Protein AF-A0A397PJ15-F1 (afdb_monomer_lite)

Foldseek 3Di:
DDDPPPPVVVLQVVQVVVCVVVVVVQVVVCVLVPPPPRQFDDKDKDWDDVPPDDDPDSRPTDIDMKIFGNDPDPVRTPDID

Secondary structure (DSSP, 8-state):
------TTTTTHHHHHHHHHHHHHHHHHHHGGG-STT-SEEEEEEE---TTSSTT--TT----EEEEEES-SSTTT-SEE-

Radius of gyration: 17.95 Å; chains: 1; bounding box: 55×24×41 Å

Sequence (81 aa):
MMATTNPHVDLVRPSRDGDQFHYAWAARRTLAMLPPDAALVGVSIEGVTPGEGEQVSAGLDAIDVAEYVGSTDLASAARVT

pLDDT: mean 75.15, std 20.76, range [39.25, 98.0]

Structure (mmCIF, N/CA/C/O backbone):
data_AF-A0A397PJ15-F1
#
_entry.id   AF-A0A397PJ15-F1
#
loop_
_atom_site.group_PDB
_atom_site.id
_atom_site.type_symbol
_atom_site.label_atom_id
_atom_site.label_alt_id
_atom_site.label_comp_id
_atom_site.label_asym_id
_atom_site.label_entity_id
_atom_site.label_seq_id
_atom_site.pdbx_PDB_ins_code
_atom_site.Cartn_x
_atom_site.Cartn_y
_atom_site.Cartn_z
_atom_site.occupancy
_atom_site.B_iso_or_equiv
_atom_site.auth_seq_id
_atom_site.auth_comp_id
_atom_site.auth_asym_id
_atom_site.auth_atom_id
_atom_site.pdbx_PDB_model_num
ATOM 1 N N . MET A 1 1 ? 42.690 5.883 -26.557 1.00 39.25 1 MET A N 1
ATOM 2 C CA . MET A 1 1 ? 42.087 5.508 -25.262 1.00 39.25 1 MET A CA 1
ATOM 3 C C . MET A 1 1 ? 40.589 5.362 -25.498 1.00 39.25 1 MET A C 1
ATOM 5 O O . MET A 1 1 ? 39.892 6.363 -25.533 1.00 39.25 1 MET A O 1
ATOM 9 N N . MET A 1 2 ? 40.126 4.157 -25.842 1.00 41.69 2 MET A N 1
ATOM 10 C CA . MET A 1 2 ? 38.712 3.881 -26.134 1.00 41.69 2 MET A CA 1
ATOM 11 C C . MET A 1 2 ? 38.076 3.336 -24.857 1.00 41.69 2 MET A C 1
ATOM 13 O O . MET A 1 2 ? 38.518 2.304 -24.355 1.00 41.69 2 MET A O 1
ATOM 17 N N . ALA A 1 3 ? 37.099 4.056 -24.309 1.00 47.47 3 ALA A N 1
ATOM 18 C CA . ALA A 1 3 ? 36.299 3.572 -23.196 1.00 47.47 3 ALA A CA 1
ATOM 19 C C . ALA A 1 3 ? 35.453 2.394 -23.693 1.00 47.47 3 ALA A C 1
ATOM 21 O O . ALA A 1 3 ? 34.614 2.554 -24.575 1.00 47.47 3 ALA A O 1
ATOM 22 N N . THR A 1 4 ? 35.697 1.209 -23.148 1.00 46.00 4 THR A N 1
ATOM 23 C CA . THR A 1 4 ? 34.815 0.055 -23.291 1.00 46.00 4 THR A CA 1
ATOM 24 C C . THR A 1 4 ? 33.523 0.355 -22.537 1.00 46.00 4 THR A C 1
ATOM 26 O O . THR A 1 4 ? 33.419 0.133 -21.331 1.00 46.00 4 THR A O 1
ATOM 29 N N . THR A 1 5 ? 32.531 0.909 -23.230 1.00 49.47 5 THR A N 1
ATOM 30 C CA . THR A 1 5 ? 31.161 0.964 -22.726 1.00 49.47 5 THR A CA 1
ATOM 31 C C . THR A 1 5 ? 30.655 -0.469 -22.644 1.00 49.47 5 THR A C 1
ATOM 33 O O . THR A 1 5 ? 30.416 -1.129 -23.650 1.00 49.47 5 THR A O 1
ATOM 36 N N . ASN A 1 6 ? 30.575 -0.997 -21.424 1.00 52.00 6 ASN A N 1
ATOM 37 C CA . ASN A 1 6 ? 29.961 -2.290 -21.172 1.00 52.00 6 ASN A CA 1
ATOM 38 C C . ASN A 1 6 ? 28.486 -2.197 -21.628 1.00 52.00 6 ASN A C 1
ATOM 40 O O . ASN A 1 6 ? 27.735 -1.423 -21.030 1.00 52.00 6 ASN A O 1
ATOM 44 N N . PRO A 1 7 ? 28.055 -2.929 -22.674 1.00 51.69 7 PRO A N 1
ATOM 45 C CA . PRO A 1 7 ? 26.730 -2.766 -23.287 1.00 51.69 7 PRO A CA 1
ATOM 46 C C . PRO A 1 7 ? 25.581 -3.110 -22.329 1.00 51.69 7 PRO A C 1
ATOM 48 O O . PRO A 1 7 ? 24.426 -2.807 -22.601 1.00 51.69 7 PRO A O 1
ATOM 51 N N . HIS A 1 8 ? 25.894 -3.715 -21.183 1.00 52.44 8 HIS A N 1
ATOM 52 C CA . HIS A 1 8 ? 24.924 -4.044 -20.152 1.00 52.44 8 HIS A CA 1
ATOM 53 C C . HIS A 1 8 ? 24.543 -2.854 -19.252 1.00 52.44 8 HIS A C 1
ATOM 55 O O . HIS A 1 8 ? 23.488 -2.873 -18.630 1.00 52.44 8 HIS A O 1
ATOM 61 N N . VAL A 1 9 ? 25.371 -1.803 -19.168 1.00 48.97 9 VAL A N 1
ATOM 62 C CA . VAL A 1 9 ? 25.123 -0.673 -18.242 1.00 48.97 9 VAL A CA 1
ATOM 63 C C . VAL A 1 9 ? 24.095 0.323 -18.779 1.00 48.97 9 VAL A C 1
ATOM 65 O O . VAL A 1 9 ? 23.597 1.154 -18.020 1.00 48.97 9 VAL A O 1
ATOM 68 N N . ASP A 1 10 ? 23.803 0.247 -20.077 1.00 54.19 10 ASP A N 1
ATOM 69 C CA . ASP A 1 10 ? 23.005 1.234 -20.811 1.00 54.19 10 ASP A CA 1
ATOM 70 C C . ASP A 1 10 ? 21.518 0.845 -20.921 1.00 54.19 10 ASP A C 1
ATOM 72 O O . ASP A 1 10 ? 20.661 1.692 -21.135 1.00 54.19 10 ASP A O 1
ATOM 76 N N . LEU A 1 11 ? 21.183 -0.430 -20.687 1.00 48.88 11 LEU A N 1
ATOM 77 C CA . LEU A 1 11 ? 19.797 -0.926 -20.713 1.00 48.88 11 LEU A CA 1
ATOM 78 C C . LEU A 1 11 ? 19.095 -0.836 -19.349 1.00 48.88 11 LEU A C 1
ATOM 80 O O . LEU A 1 11 ? 17.874 -0.817 -19.278 1.00 48.88 11 LEU A O 1
ATOM 84 N N . VAL A 1 12 ? 19.859 -0.758 -18.255 1.00 49.00 12 VAL A N 1
ATOM 85 C CA . VAL A 1 12 ? 19.315 -0.785 -16.883 1.00 49.00 12 VAL A CA 1
ATOM 86 C C . VAL A 1 12 ? 18.841 0.598 -16.422 1.00 49.00 12 VAL A C 1
ATOM 88 O O . VAL A 1 12 ? 17.946 0.708 -15.587 1.00 49.00 12 VAL A O 1
ATOM 91 N N . ARG A 1 13 ? 19.436 1.678 -16.948 1.00 46.19 13 ARG A N 1
ATOM 92 C CA . ARG A 1 13 ? 19.123 3.051 -16.516 1.00 46.19 13 ARG A CA 1
ATOM 93 C C . ARG A 1 13 ? 17.723 3.521 -16.938 1.00 46.19 13 ARG A C 1
ATOM 95 O O . ARG A 1 13 ? 17.032 4.028 -16.064 1.00 46.19 13 ARG A O 1
ATOM 102 N N . PRO A 1 14 ? 17.264 3.317 -18.189 1.00 48.75 14 PRO A N 1
ATOM 103 C CA . PRO A 1 14 ? 15.911 3.713 -18.587 1.00 48.75 14 PRO A CA 1
ATOM 104 C C . PRO A 1 14 ? 14.819 2.867 -17.914 1.00 48.75 14 PRO A C 1
ATOM 106 O O . PRO A 1 14 ? 13.732 3.370 -17.655 1.00 48.75 14 PRO A O 1
ATOM 109 N N . SER A 1 15 ? 15.127 1.601 -17.600 1.00 53.84 15 SER A N 1
ATOM 110 C CA . SER A 1 15 ? 14.215 0.636 -16.963 1.00 53.84 15 SER A CA 1
ATOM 111 C C . SER A 1 15 ? 13.773 1.083 -15.564 1.00 53.84 15 SER A C 1
ATOM 113 O O . SER A 1 15 ? 12.593 1.093 -15.236 1.00 53.84 15 SER A O 1
ATOM 115 N N . ARG A 1 16 ? 14.722 1.573 -14.753 1.00 53.78 16 ARG A N 1
ATOM 116 C CA . ARG A 1 16 ? 14.471 1.958 -13.352 1.00 53.78 16 ARG A CA 1
ATOM 117 C C . ARG A 1 16 ? 13.723 3.281 -13.181 1.00 53.78 16 ARG A C 1
ATOM 119 O O . ARG A 1 16 ? 13.241 3.550 -12.080 1.00 53.78 16 ARG A O 1
ATOM 126 N N . ASP A 1 17 ? 13.659 4.127 -14.208 1.00 56.28 17 ASP A N 1
ATOM 127 C CA . ASP A 1 17 ? 12.951 5.411 -14.119 1.00 56.28 17 ASP A CA 1
ATOM 128 C C . ASP A 1 17 ? 11.421 5.225 -14.132 1.00 56.28 17 ASP A C 1
ATOM 130 O O . ASP A 1 17 ? 10.708 6.033 -13.535 1.00 56.28 17 ASP A O 1
ATOM 134 N N . GLY A 1 18 ? 10.908 4.132 -14.716 1.00 60.53 18 GLY A N 1
ATOM 135 C CA . GLY A 1 18 ? 9.483 3.771 -14.648 1.00 60.53 18 GLY A CA 1
ATOM 136 C C . GLY A 1 18 ? 9.026 3.322 -13.251 1.00 60.53 18 GLY A C 1
ATOM 137 O O . GLY A 1 18 ? 7.919 3.646 -12.809 1.00 60.53 18 GLY A O 1
ATOM 138 N N . ASP A 1 19 ? 9.905 2.652 -12.506 1.00 67.44 19 ASP A N 1
ATOM 139 C CA . ASP A 1 19 ? 9.587 2.054 -11.202 1.00 67.44 19 ASP A CA 1
ATOM 140 C C . ASP A 1 19 ? 9.561 3.060 -10.052 1.00 67.44 19 ASP A C 1
ATOM 142 O O . ASP A 1 19 ? 8.833 2.891 -9.072 1.00 67.44 19 ASP A O 1
ATOM 146 N N . GLN A 1 20 ? 10.355 4.131 -10.146 1.00 72.12 20 GLN A N 1
ATOM 147 C CA . GLN A 1 20 ? 10.442 5.140 -9.085 1.00 72.12 20 GLN A CA 1
ATOM 148 C C . GLN A 1 20 ? 9.079 5.760 -8.774 1.00 72.12 20 GLN A C 1
ATOM 150 O O . GLN A 1 20 ? 8.784 6.047 -7.611 1.00 72.12 20 GLN A O 1
ATOM 155 N N . PHE A 1 21 ? 8.235 5.926 -9.797 1.00 74.56 21 PHE A N 1
ATOM 156 C CA . PHE A 1 21 ? 6.858 6.363 -9.612 1.00 74.56 21 PHE A CA 1
ATOM 157 C C . PHE A 1 21 ? 6.054 5.360 -8.777 1.00 74.56 21 PHE A C 1
ATOM 159 O O . PHE A 1 21 ? 5.419 5.771 -7.807 1.00 74.56 21 PHE A O 1
ATOM 166 N N . HIS A 1 22 ? 6.119 4.066 -9.100 1.00 76.69 22 HIS A N 1
ATOM 167 C CA . HIS A 1 22 ? 5.379 3.012 -8.401 1.00 76.69 22 HIS A CA 1
ATOM 168 C C . HIS A 1 22 ? 5.819 2.894 -6.938 1.00 76.69 22 HIS A C 1
ATOM 170 O O . HIS A 1 22 ? 4.973 2.867 -6.044 1.00 76.69 22 HIS A O 1
ATOM 176 N N . TYR A 1 23 ? 7.125 2.963 -6.659 1.00 78.25 23 TYR A N 1
ATOM 177 C CA . TYR A 1 23 ? 7.637 2.969 -5.286 1.00 78.25 23 TYR A CA 1
ATOM 178 C C . TYR A 1 23 ? 7.222 4.216 -4.504 1.00 78.25 23 TYR A C 1
ATOM 180 O O . TYR A 1 23 ? 6.792 4.115 -3.354 1.00 78.25 23 TYR A O 1
ATOM 188 N N . ALA A 1 24 ? 7.329 5.402 -5.110 1.00 85.50 24 ALA A N 1
ATOM 189 C CA . ALA A 1 24 ? 6.932 6.645 -4.458 1.00 85.50 24 ALA A CA 1
ATOM 190 C C . ALA A 1 24 ? 5.415 6.707 -4.227 1.00 85.50 24 ALA A C 1
ATOM 192 O O . ALA A 1 24 ? 4.966 7.221 -3.201 1.00 85.50 24 ALA A O 1
ATOM 193 N N . TRP A 1 25 ? 4.620 6.180 -5.159 1.00 87.00 25 TRP A N 1
ATOM 194 C CA . TRP A 1 25 ? 3.178 6.051 -5.012 1.00 87.00 25 TRP A CA 1
ATOM 195 C C . TRP A 1 25 ? 2.835 5.080 -3.881 1.00 87.00 25 TRP A C 1
ATOM 197 O O . TRP A 1 25 ? 2.151 5.490 -2.944 1.00 87.00 25 TRP A O 1
ATOM 207 N N . ALA A 1 26 ? 3.390 3.864 -3.888 1.00 89.88 26 ALA A N 1
ATOM 208 C CA . ALA A 1 26 ? 3.175 2.868 -2.840 1.00 89.88 26 ALA A CA 1
ATOM 209 C C . ALA A 1 26 ? 3.546 3.421 -1.455 1.00 89.88 26 ALA A C 1
ATOM 211 O O . ALA A 1 26 ? 2.744 3.361 -0.525 1.00 89.88 26 ALA A O 1
ATOM 212 N N . ALA A 1 27 ? 4.708 4.072 -1.331 1.00 91.88 27 ALA A N 1
ATOM 213 C CA . ALA A 1 27 ? 5.148 4.705 -0.088 1.00 91.88 27 ALA A CA 1
ATOM 214 C C . ALA A 1 27 ? 4.203 5.819 0.396 1.00 91.88 27 ALA A C 1
ATOM 216 O O . ALA A 1 27 ? 4.048 6.024 1.596 1.00 91.88 27 ALA A O 1
ATOM 217 N N . ARG A 1 28 ? 3.546 6.554 -0.509 1.00 93.94 28 ARG A N 1
ATOM 218 C CA . ARG A 1 28 ? 2.522 7.537 -0.117 1.00 93.94 28 ARG A CA 1
ATOM 219 C C . ARG A 1 28 ? 1.245 6.862 0.366 1.00 93.94 28 ARG A C 1
ATOM 221 O O . ARG A 1 28 ? 0.607 7.386 1.275 1.00 93.94 28 ARG A O 1
ATOM 228 N N . ARG A 1 29 ? 0.863 5.725 -0.220 1.00 94.00 29 ARG A N 1
ATOM 229 C CA . ARG A 1 29 ? -0.333 4.977 0.192 1.00 94.00 29 ARG A CA 1
ATOM 230 C C . ARG A 1 29 ? -0.188 4.385 1.592 1.00 94.00 29 ARG A C 1
ATOM 232 O O . ARG A 1 29 ? -1.141 4.462 2.364 1.00 94.00 29 ARG A O 1
ATOM 239 N N . THR A 1 30 ? 1.006 3.930 1.983 1.00 95.56 30 THR A N 1
ATOM 240 C CA . THR A 1 30 ? 1.238 3.397 3.342 1.00 95.56 30 THR A CA 1
ATOM 241 C C . THR A 1 30 ? 1.010 4.426 4.453 1.00 95.56 30 THR A C 1
ATOM 243 O O . THR A 1 30 ? 0.691 4.045 5.576 1.00 95.56 30 THR A O 1
ATOM 246 N N . LEU A 1 31 ? 1.072 5.733 4.167 1.00 96.94 31 LEU A N 1
ATOM 247 C CA . LEU A 1 31 ? 0.742 6.771 5.152 1.00 96.94 31 LEU A CA 1
ATOM 248 C C . LEU A 1 31 ? -0.713 6.687 5.637 1.00 96.94 31 LEU A C 1
ATOM 250 O O . LEU A 1 31 ? -1.003 7.076 6.767 1.00 96.94 31 LEU A O 1
ATOM 254 N N . ALA A 1 32 ? -1.625 6.146 4.822 1.00 96.31 32 ALA A N 1
ATOM 255 C CA . ALA A 1 32 ? -3.017 5.933 5.215 1.00 96.31 32 ALA A CA 1
ATOM 256 C C . ALA A 1 32 ? -3.190 4.823 6.272 1.00 96.31 32 ALA A C 1
ATOM 258 O O . ALA A 1 32 ? -4.281 4.688 6.817 1.00 96.31 32 ALA A O 1
ATOM 259 N N . MET A 1 33 ? -2.130 4.070 6.589 1.00 96.81 33 MET A N 1
ATOM 260 C CA . MET A 1 33 ? -2.102 3.067 7.663 1.00 96.81 33 MET A CA 1
ATOM 261 C C . MET A 1 33 ? -1.750 3.665 9.036 1.00 96.81 33 MET A C 1
ATOM 263 O O . MET A 1 33 ? -1.829 2.969 10.041 1.00 96.81 33 MET A O 1
ATOM 267 N N . LEU A 1 34 ? -1.304 4.927 9.096 1.00 97.44 34 LEU A N 1
ATOM 268 C CA . LEU A 1 34 ? -0.834 5.557 10.339 1.00 97.44 34 LEU A CA 1
ATOM 269 C C . LEU A 1 34 ? -1.932 5.873 11.372 1.00 97.44 34 LEU A C 1
ATOM 271 O O . LEU A 1 34 ? -1.630 5.795 12.566 1.00 97.44 34 LEU A O 1
ATOM 275 N N . PRO A 1 35 ? -3.160 6.277 10.988 1.00 97.62 35 PRO A N 1
ATOM 276 C CA . PRO A 1 35 ? -4.227 6.491 11.961 1.00 97.62 35 PRO A CA 1
ATOM 277 C C . PRO A 1 35 ? -4.515 5.223 12.787 1.00 97.62 35 PRO A C 1
ATOM 279 O O . PRO A 1 35 ? -4.492 4.122 12.238 1.00 97.62 35 PRO A O 1
ATOM 282 N N . PRO A 1 36 ? -4.823 5.343 14.091 1.00 95.44 36 PRO A N 1
ATOM 283 C CA . PRO A 1 36 ? -5.066 4.187 14.962 1.00 95.44 36 PRO A CA 1
ATOM 284 C C . PRO A 1 36 ? -6.311 3.371 14.574 1.00 95.44 36 PRO A C 1
ATOM 286 O O . PRO A 1 36 ? -6.444 2.221 14.980 1.00 95.44 36 PRO A O 1
ATOM 289 N N . ASP A 1 37 ? -7.219 3.965 13.805 1.00 96.69 37 ASP A N 1
ATOM 290 C CA . ASP A 1 37 ? -8.446 3.381 13.268 1.00 96.69 37 ASP A CA 1
ATOM 291 C C . ASP A 1 37 ? -8.373 3.146 11.746 1.00 96.69 37 ASP A C 1
ATOM 293 O O . ASP A 1 37 ? -9.403 2.994 11.084 1.00 96.69 37 ASP A O 1
ATOM 297 N N . ALA A 1 38 ? -7.165 3.121 11.170 1.00 97.38 38 ALA A N 1
ATOM 298 C CA . ALA A 1 38 ? -6.973 2.902 9.743 1.00 97.38 38 ALA A CA 1
ATOM 299 C C . ALA A 1 38 ? -7.564 1.559 9.287 1.00 97.38 38 ALA A C 1
ATOM 301 O O . ALA A 1 38 ? -7.216 0.490 9.785 1.00 97.38 38 ALA A O 1
AT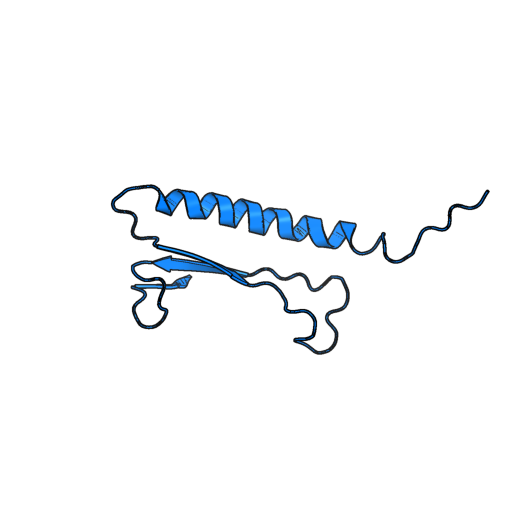OM 302 N N . ALA A 1 39 ? -8.431 1.616 8.274 1.00 97.12 39 ALA A N 1
ATOM 303 C CA . ALA A 1 39 ? -8.972 0.419 7.638 1.00 97.12 39 ALA A CA 1
ATOM 304 C C . ALA A 1 39 ? -7.973 -0.230 6.664 1.00 97.12 39 ALA A C 1
ATOM 306 O O . ALA A 1 39 ? -8.089 -1.421 6.382 1.00 97.12 39 ALA A O 1
ATOM 307 N N . LEU A 1 40 ? -7.015 0.539 6.129 1.00 97.88 40 LEU A N 1
ATOM 308 C CA . LEU A 1 40 ? -5.916 0.013 5.320 1.00 97.88 40 LEU A CA 1
ATOM 309 C C . LEU A 1 40 ? -4.921 -0.692 6.246 1.00 97.88 40 LEU A C 1
ATOM 311 O O . LEU A 1 40 ? -4.339 -0.056 7.122 1.00 97.88 40 LEU A O 1
ATOM 315 N N . VAL A 1 41 ? -4.724 -1.993 6.040 1.00 97.62 41 VAL A N 1
ATOM 316 C CA . VAL A 1 41 ? -3.912 -2.847 6.922 1.00 97.62 41 VAL A CA 1
ATOM 317 C C . VAL A 1 41 ? -2.677 -3.429 6.239 1.00 97.62 41 VAL A C 1
ATOM 319 O O . VAL A 1 41 ? -1.798 -3.956 6.917 1.00 97.62 41 VAL A O 1
ATOM 322 N N . GLY A 1 42 ? -2.569 -3.312 4.915 1.00 96.25 42 GLY A N 1
ATOM 323 C CA . GLY A 1 42 ? -1.392 -3.760 4.181 1.00 96.25 42 GLY A CA 1
ATOM 324 C C . GLY A 1 42 ? -1.291 -3.157 2.789 1.00 96.25 42 GLY A C 1
ATOM 325 O O . GLY A 1 42 ? -2.2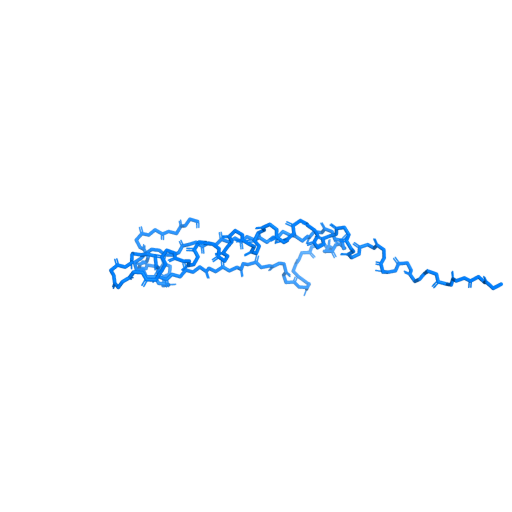97 -2.822 2.169 1.00 96.25 42 GLY A O 1
ATOM 326 N N . VAL A 1 43 ? -0.058 -3.047 2.303 1.00 95.12 43 VAL A N 1
ATOM 327 C CA . VAL A 1 43 ? 0.268 -2.746 0.907 1.00 95.12 43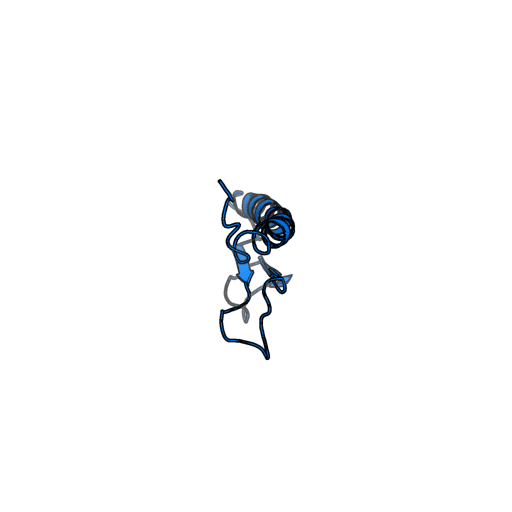 VAL A CA 1
ATOM 328 C C . VAL A 1 43 ? 1.316 -3.767 0.470 1.00 95.12 43 VAL A C 1
ATOM 330 O O . VAL A 1 43 ? 2.363 -3.866 1.113 1.00 95.12 43 VAL A O 1
ATOM 333 N N . SER A 1 44 ? 1.038 -4.544 -0.575 1.00 91.62 44 SER A N 1
ATOM 334 C CA . SER A 1 44 ? 2.001 -5.473 -1.175 1.00 91.62 44 SER A CA 1
ATOM 335 C C . SER A 1 44 ? 2.543 -4.905 -2.476 1.00 91.62 44 SER A C 1
ATOM 337 O O . SER A 1 44 ? 1.829 -4.216 -3.196 1.00 91.62 44 SER A O 1
ATOM 339 N N . ILE A 1 45 ? 3.798 -5.220 -2.776 1.00 86.31 45 ILE A N 1
ATOM 340 C CA . ILE A 1 45 ? 4.454 -4.873 -4.035 1.00 86.31 45 ILE A CA 1
ATOM 341 C C . ILE A 1 45 ? 4.853 -6.193 -4.688 1.00 86.31 45 ILE A C 1
ATOM 343 O O . ILE A 1 45 ? 5.629 -6.947 -4.099 1.00 86.31 45 ILE A O 1
ATOM 347 N N . GLU A 1 46 ? 4.303 -6.477 -5.862 1.00 80.62 46 GLU A N 1
ATOM 348 C CA . GLU A 1 46 ? 4.677 -7.620 -6.688 1.00 80.62 46 GLU A CA 1
ATOM 349 C C . GLU A 1 46 ? 5.610 -7.132 -7.794 1.00 80.62 46 GLU A C 1
ATOM 351 O O . GLU A 1 46 ? 5.291 -6.207 -8.539 1.00 80.62 46 GLU A O 1
ATOM 356 N N . GLY A 1 47 ? 6.797 -7.727 -7.856 1.00 70.44 47 GLY A N 1
ATOM 357 C CA . GLY A 1 47 ? 7.730 -7.526 -8.954 1.00 70.44 47 GLY A CA 1
ATOM 358 C C . GLY A 1 47 ? 7.891 -8.816 -9.744 1.00 70.44 47 GLY A C 1
ATOM 359 O O . GLY A 1 47 ? 7.621 -9.906 -9.247 1.00 70.44 47 GLY A O 1
ATOM 360 N N . VAL A 1 48 ? 8.393 -8.688 -10.963 1.00 61.31 48 VAL A N 1
ATOM 361 C CA . VAL A 1 48 ? 8.744 -9.814 -11.835 1.00 61.31 48 VAL A CA 1
ATOM 362 C C . VAL A 1 48 ? 9.821 -10.683 -11.180 1.00 61.31 48 VAL A C 1
ATOM 364 O O . VAL A 1 48 ? 10.938 -10.222 -10.923 1.00 61.31 48 VAL A O 1
ATOM 367 N N . THR A 1 49 ? 9.512 -11.955 -10.927 1.00 57.25 49 THR A N 1
ATOM 368 C CA . THR A 1 49 ? 10.509 -12.926 -10.465 1.00 57.25 49 THR A CA 1
ATOM 369 C C . THR A 1 49 ? 11.483 -13.244 -11.605 1.00 57.25 49 THR A C 1
ATOM 371 O O . THR A 1 49 ? 11.050 -13.661 -12.684 1.00 57.25 49 THR A O 1
ATOM 374 N N . PRO A 1 50 ? 12.811 -13.137 -11.402 1.00 54.00 50 PRO A N 1
ATOM 375 C CA . PRO A 1 50 ? 13.774 -13.591 -12.398 1.00 54.00 50 PRO A CA 1
ATOM 376 C C . PRO A 1 50 ? 13.575 -15.083 -12.712 1.00 54.00 50 PRO A C 1
ATOM 378 O O . PRO A 1 5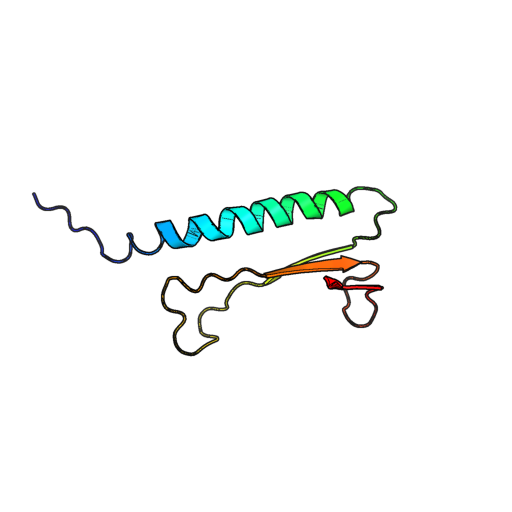0 ? 13.820 -15.936 -11.861 1.00 54.00 50 PRO A O 1
ATOM 381 N N . GLY A 1 51 ? 13.145 -15.399 -13.937 1.00 55.41 51 GLY A N 1
ATOM 382 C CA . GLY A 1 51 ? 12.883 -16.774 -14.386 1.00 55.41 51 GLY A CA 1
ATOM 383 C C . GL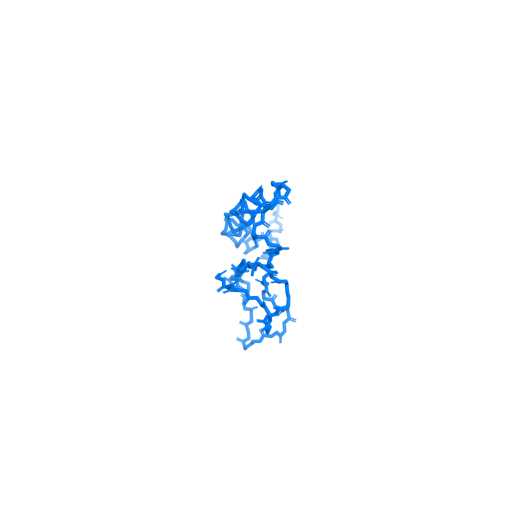Y A 1 51 ? 11.405 -17.163 -14.501 1.00 55.41 51 GLY A C 1
ATOM 384 O O . GLY A 1 51 ? 11.124 -18.253 -14.995 1.00 55.41 51 GLY A O 1
ATOM 385 N N . GLU A 1 52 ? 10.468 -16.292 -14.116 1.00 52.72 52 GLU A N 1
ATOM 386 C CA . GLU A 1 52 ? 9.039 -16.473 -14.392 1.00 52.72 52 GLU A CA 1
ATOM 387 C C . GLU A 1 52 ? 8.660 -15.700 -15.668 1.00 52.72 52 GLU A C 1
ATOM 389 O O . GLU A 1 52 ? 8.670 -14.473 -15.694 1.00 52.72 52 GLU A O 1
ATOM 394 N N . GLY A 1 53 ? 8.378 -16.427 -16.757 1.00 53.78 53 GLY A N 1
ATOM 395 C CA . GLY A 1 53 ? 7.996 -15.866 -18.061 1.00 53.78 53 GLY A CA 1
ATOM 396 C C . GLY A 1 53 ? 8.978 -16.178 -19.195 1.00 53.78 53 GLY A C 1
ATOM 397 O O . GLY A 1 53 ? 10.192 -16.279 -19.003 1.00 53.78 53 GLY A O 1
ATOM 398 N N . GLU A 1 54 ? 8.441 -16.364 -20.403 1.00 49.97 54 GLU A N 1
ATOM 399 C CA . GLU A 1 54 ? 9.223 -16.594 -21.618 1.00 49.97 54 GLU A CA 1
ATOM 400 C C . GLU A 1 54 ? 9.984 -15.302 -21.952 1.00 49.97 54 GLU A C 1
ATOM 402 O O . GLU A 1 54 ? 9.426 -14.360 -22.499 1.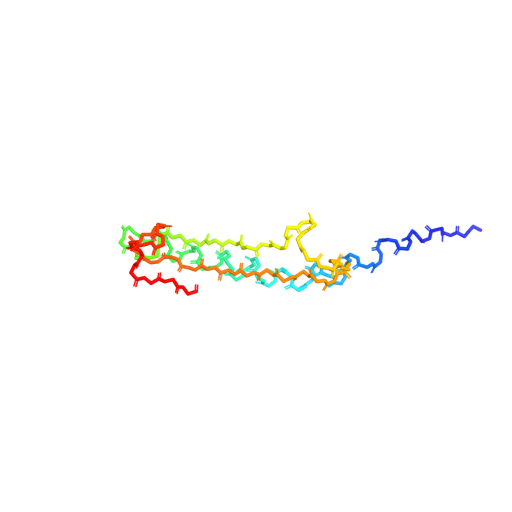00 49.97 54 GLU A O 1
ATOM 407 N N . GLN A 1 55 ? 11.257 -15.250 -21.549 1.00 50.41 55 GLN A N 1
ATOM 408 C CA . GLN A 1 55 ? 12.166 -14.120 -21.755 1.00 50.41 55 GLN A CA 1
ATOM 409 C C . GLN A 1 55 ? 11.705 -12.822 -21.071 1.00 50.41 55 GLN A C 1
ATOM 411 O O . GLN A 1 55 ? 11.221 -11.895 -21.716 1.00 50.41 55 GLN A O 1
ATOM 416 N N . VAL A 1 56 ? 11.985 -12.688 -19.768 1.00 53.06 56 VAL A N 1
ATOM 417 C CA . VAL A 1 56 ? 12.141 -11.360 -19.146 1.00 53.06 56 VAL A CA 1
ATOM 418 C C . VAL A 1 56 ? 13.372 -10.703 -19.787 1.00 53.06 56 VAL A C 1
ATOM 420 O O . VAL A 1 56 ? 14.495 -10.783 -19.289 1.00 53.06 56 VAL A O 1
ATOM 423 N N . SER A 1 57 ? 13.198 -10.140 -20.982 1.00 49.00 57 SER A N 1
ATOM 424 C CA . SER A 1 57 ? 14.171 -9.243 -21.589 1.00 49.00 57 SER A CA 1
ATOM 425 C C . SER A 1 57 ? 14.273 -8.014 -20.695 1.00 49.00 57 SER A C 1
ATOM 427 O O . SER A 1 57 ? 13.237 -7.497 -20.278 1.00 49.00 57 SER A O 1
ATOM 429 N N . ALA A 1 58 ? 15.491 -7.546 -20.411 1.00 49.41 58 ALA A N 1
ATOM 430 C CA . ALA A 1 58 ? 15.715 -6.287 -19.702 1.00 49.41 58 ALA A CA 1
ATOM 431 C C . ALA A 1 58 ? 14.768 -5.201 -20.256 1.00 49.41 58 ALA A C 1
ATOM 433 O O . ALA A 1 58 ? 14.863 -4.867 -21.438 1.00 49.41 58 ALA A O 1
ATOM 434 N N . GLY A 1 59 ? 13.821 -4.734 -19.434 1.00 47.47 59 GLY A N 1
ATOM 435 C CA . GLY A 1 59 ? 12.767 -3.794 -19.840 1.00 47.47 59 GLY A CA 1
ATOM 436 C C . GLY A 1 59 ? 11.320 -4.256 -19.621 1.00 47.47 59 GLY A C 1
ATOM 437 O O . GLY A 1 59 ? 10.416 -3.437 -19.759 1.00 47.47 59 GLY A O 1
ATOM 438 N N . LEU A 1 60 ? 11.068 -5.518 -19.259 1.00 52.09 60 LEU A N 1
ATOM 439 C CA . LEU A 1 60 ? 9.790 -5.925 -18.661 1.00 52.09 60 LEU A CA 1
ATOM 440 C C . LEU A 1 60 ? 9.913 -5.813 -17.140 1.00 52.09 60 LEU A C 1
ATOM 442 O O . LEU A 1 60 ? 10.048 -6.825 -16.474 1.00 52.09 60 LEU A O 1
ATOM 446 N N . ASP A 1 61 ? 9.915 -4.581 -16.629 1.00 57.81 61 ASP A N 1
ATOM 447 C CA . ASP A 1 61 ? 9.886 -4.243 -15.200 1.00 57.81 61 ASP A CA 1
ATOM 448 C C . ASP A 1 61 ? 8.484 -3.692 -14.876 1.00 57.81 61 ASP A C 1
ATOM 450 O O . ASP A 1 61 ? 8.262 -2.485 -14.812 1.00 57.81 61 ASP A O 1
ATOM 454 N N . ALA A 1 62 ? 7.485 -4.575 -14.795 1.00 63.97 62 ALA A N 1
ATOM 455 C CA . ALA A 1 62 ? 6.149 -4.203 -14.332 1.00 63.97 62 ALA A CA 1
ATOM 456 C C . ALA A 1 62 ? 6.075 -4.465 -12.825 1.00 63.97 62 ALA A C 1
ATOM 458 O O . ALA A 1 62 ? 6.272 -5.596 -12.380 1.00 63.97 62 ALA A O 1
ATOM 459 N N . ILE A 1 63 ? 5.842 -3.406 -12.051 1.00 72.75 63 ILE A N 1
ATOM 460 C CA . ILE A 1 63 ? 5.618 -3.489 -10.611 1.00 72.75 63 ILE A CA 1
ATOM 461 C C . ILE A 1 63 ? 4.146 -3.224 -10.357 1.00 72.75 63 ILE A C 1
ATOM 463 O O . ILE A 1 63 ? 3.673 -2.108 -10.583 1.00 72.75 63 ILE A O 1
ATOM 467 N N . ASP A 1 64 ? 3.466 -4.229 -9.824 1.00 81.75 64 ASP A N 1
ATOM 468 C CA . ASP A 1 64 ? 2.092 -4.099 -9.374 1.00 81.75 64 ASP A CA 1
ATOM 469 C C . ASP A 1 64 ? 2.049 -3.875 -7.863 1.00 81.75 64 ASP A C 1
ATOM 471 O O . ASP A 1 64 ? 2.909 -4.313 -7.091 1.00 81.75 64 ASP A O 1
ATOM 475 N N . VAL A 1 65 ? 1.039 -3.129 -7.429 1.00 87.75 65 VAL A N 1
ATOM 476 C CA . VAL A 1 65 ? 0.829 -2.795 -6.023 1.00 87.75 65 VAL A CA 1
ATOM 477 C C . VAL A 1 65 ? -0.606 -3.133 -5.672 1.00 87.75 65 VAL A C 1
ATOM 479 O O . VAL A 1 65 ? -1.509 -2.769 -6.419 1.00 87.75 65 VAL A O 1
ATOM 482 N N . ALA A 1 66 ? -0.807 -3.781 -4.527 1.00 92.69 66 ALA A N 1
ATOM 483 C CA . ALA A 1 66 ? -2.136 -4.076 -4.011 1.00 92.69 66 ALA A CA 1
ATOM 484 C C . ALA A 1 66 ? -2.314 -3.535 -2.591 1.00 92.69 66 ALA A C 1
ATOM 486 O O . ALA A 1 66 ? -1.413 -3.614 -1.753 1.00 92.69 66 ALA A O 1
ATOM 487 N N . GLU A 1 67 ? -3.496 -3.007 -2.310 1.00 96.19 67 GLU A N 1
ATOM 488 C CA . GLU A 1 67 ? -3.904 -2.454 -1.026 1.00 96.19 67 GLU A CA 1
ATOM 489 C C . GLU A 1 67 ? -4.917 -3.363 -0.342 1.00 96.19 67 GLU A C 1
ATOM 491 O O . GLU A 1 67 ? -5.957 -3.687 -0.907 1.00 96.19 67 GLU A O 1
ATOM 496 N N . TYR A 1 68 ? -4.655 -3.716 0.911 1.00 97.81 68 TYR A N 1
ATOM 497 C CA . TYR A 1 68 ? -5.482 -4.617 1.703 1.00 97.81 68 TYR A CA 1
ATOM 498 C C . TYR A 1 68 ? -6.246 -3.845 2.771 1.00 97.81 68 TYR A C 1
ATOM 500 O O . TYR A 1 68 ? -5.650 -3.199 3.637 1.00 97.81 68 TYR A O 1
ATOM 508 N N . VAL A 1 69 ? -7.575 -3.935 2.739 1.00 98.00 69 VAL A N 1
ATOM 509 C CA . VAL A 1 69 ? -8.464 -3.285 3.709 1.00 98.00 69 VAL A CA 1
ATOM 510 C C . VAL A 1 69 ? -9.071 -4.327 4.648 1.00 98.00 69 VAL A C 1
ATOM 512 O O . VAL A 1 69 ? -9.651 -5.316 4.203 1.00 98.00 69 VAL A O 1
ATOM 515 N N . GLY A 1 70 ? -8.981 -4.090 5.957 1.00 97.94 70 GLY A N 1
ATOM 516 C CA . GLY A 1 70 ? -9.597 -4.901 7.014 1.00 97.94 70 GLY A CA 1
ATOM 517 C C . GLY A 1 70 ? -8.855 -6.189 7.392 1.00 97.94 70 GLY A C 1
ATOM 518 O O . GLY A 1 70 ? -8.881 -6.567 8.558 1.00 97.94 70 GLY A O 1
ATOM 519 N N . SER A 1 71 ? -8.162 -6.837 6.454 1.00 97.50 71 SER A N 1
ATOM 520 C CA . SER A 1 71 ? -7.286 -7.988 6.718 1.00 97.50 71 SER A CA 1
ATOM 521 C C . SER A 1 71 ? -6.183 -8.071 5.666 1.00 97.50 71 SER A C 1
ATOM 523 O O . SER A 1 71 ? -6.411 -7.706 4.516 1.00 97.50 71 SER A O 1
ATOM 525 N N . THR A 1 72 ? -4.999 -8.547 6.052 1.00 96.12 72 THR A N 1
ATOM 526 C CA . THR A 1 72 ? -3.916 -8.894 5.114 1.00 96.12 72 THR A CA 1
ATOM 527 C C . THR A 1 72 ? -4.070 -10.301 4.533 1.00 96.12 72 THR A C 1
ATOM 529 O O . THR A 1 72 ? -3.371 -10.651 3.587 1.00 96.12 72 THR A O 1
ATOM 532 N N . ASP A 1 73 ? -4.981 -11.110 5.077 1.00 96.25 73 ASP A N 1
ATOM 533 C CA . ASP A 1 73 ? -5.386 -12.376 4.477 1.00 96.25 73 ASP A CA 1
ATOM 534 C C . ASP A 1 73 ? -6.450 -12.126 3.400 1.00 96.25 73 ASP A C 1
ATOM 536 O O . ASP A 1 73 ? -7.500 -11.540 3.671 1.00 96.25 73 ASP A O 1
ATOM 540 N N . LEU A 1 74 ? -6.188 -12.599 2.179 1.00 94.56 74 LEU A N 1
ATOM 541 C CA . LEU A 1 74 ? -7.039 -12.367 1.012 1.00 94.56 74 LEU A CA 1
ATOM 542 C C . LEU A 1 74 ? -8.473 -12.874 1.219 1.00 94.56 74 LEU A C 1
ATOM 544 O O . LEU A 1 74 ? -9.418 -12.235 0.763 1.00 94.56 74 LEU A O 1
ATOM 548 N N . ALA A 1 75 ? -8.651 -14.000 1.916 1.00 97.06 75 ALA A N 1
ATOM 549 C CA . ALA A 1 75 ? -9.971 -14.591 2.129 1.00 97.06 75 ALA A CA 1
ATOM 550 C C . ALA A 1 75 ? -10.849 -13.778 3.096 1.00 97.06 75 ALA A C 1
ATOM 552 O O . ALA A 1 75 ? -12.076 -13.860 3.034 1.00 97.06 75 ALA A O 1
ATOM 553 N N . SER A 1 76 ? -10.229 -13.006 3.989 1.00 97.44 76 SER A N 1
ATOM 554 C CA . SER A 1 76 ? -10.908 -12.197 5.006 1.00 97.44 76 SER A CA 1
ATOM 555 C C . SER A 1 76 ? -10.803 -10.689 4.768 1.00 97.44 76 SER A C 1
ATOM 557 O O . SER A 1 76 ? -11.384 -9.908 5.525 1.00 97.44 76 SER A O 1
ATOM 559 N N . ALA A 1 77 ? -10.092 -10.261 3.723 1.00 97.50 77 ALA A N 1
ATOM 560 C CA . ALA A 1 77 ? -9.985 -8.860 3.349 1.00 97.50 77 ALA A CA 1
ATOM 561 C C . ALA A 1 77 ? -11.356 -8.305 2.944 1.00 97.50 77 ALA A C 1
ATOM 563 O O . ALA A 1 77 ? -12.075 -8.878 2.127 1.00 97.50 77 ALA A O 1
ATOM 564 N N . ALA A 1 78 ? -11.708 -7.139 3.485 1.00 97.75 78 ALA A N 1
ATOM 565 C CA . ALA A 1 78 ? -12.927 -6.437 3.097 1.00 97.75 78 ALA A CA 1
ATOM 566 C C . ALA A 1 78 ? -12.835 -5.917 1.655 1.00 97.75 78 ALA A C 1
ATOM 568 O O . ALA A 1 78 ? -13.849 -5.785 0.968 1.00 97.75 78 ALA A O 1
ATOM 569 N N . ARG A 1 79 ? -11.616 -5.591 1.208 1.00 97.56 79 ARG A N 1
ATOM 570 C CA . ARG A 1 79 ? -11.313 -5.179 -0.161 1.00 97.56 79 ARG A CA 1
ATOM 571 C C . ARG A 1 79 ? -9.822 -5.339 -0.447 1.00 97.56 79 ARG A C 1
ATOM 573 O O . ARG A 1 79 ? -9.006 -5.022 0.418 1.00 97.56 79 ARG A O 1
ATOM 580 N N . VAL A 1 80 ? -9.514 -5.745 -1.678 1.00 96.12 80 VAL A N 1
ATOM 581 C CA . VAL A 1 80 ? -8.177 -5.676 -2.277 1.00 96.12 80 VAL A CA 1
ATOM 582 C C . VAL A 1 80 ? -8.276 -4.887 -3.583 1.00 96.12 80 VAL A C 1
ATOM 584 O O . VAL A 1 80 ? -9.209 -5.124 -4.355 1.00 96.12 80 VAL A O 1
ATOM 587 N N . THR A 1 81 ? -7.390 -3.911 -3.786 1.00 92.06 81 THR A N 1
ATOM 588 C CA . THR A 1 81 ? -7.333 -3.045 -4.983 1.00 92.06 81 THR A CA 1
ATOM 589 C C . THR A 1 81 ? -5.920 -2.822 -5.446 1.00 92.06 81 THR A C 1
ATOM 591 O O . THR A 1 81 ? -5.067 -2.697 -4.543 1.00 92.06 81 THR A O 1
#

Organism: NCBI:txid645617